Protein AF-A0A7V5WPI2-F1 (afdb_monomer_lite)

Foldseek 3Di:
DLVCLQVVPLDQPVDQQPSFDDDNVVSNVVSVVVVVLVVLVVVCVVPVVSLVVNLVVLVVVLVVLVVCLVPDDSCVRHNDDSVSSVVSSVVSVVVSVVSVVVSVVVVD

Structure (mmCIF, N/CA/C/O backbone):
data_AF-A0A7V5WPI2-F1
#
_entry.id   AF-A0A7V5WPI2-F1
#
loop_
_atom_site.group_PDB
_atom_site.id
_atom_site.type_symbol
_atom_site.label_atom_id
_atom_site.label_alt_id
_atom_site.label_comp_id
_atom_site.label_asym_id
_atom_site.label_entity_id
_atom_site.label_seq_id
_atom_site.pdbx_PDB_ins_code
_atom_site.Cartn_x
_atom_site.Cartn_y
_atom_site.Cartn_z
_atom_site.occupancy
_atom_site.B_iso_or_equiv
_atom_site.auth_seq_id
_atom_site.auth_comp_id
_atom_site.auth_asym_id
_atom_site.auth_atom_id
_atom_site.pdbx_PDB_model_num
ATOM 1 N N . MET A 1 1 ? -8.268 -8.010 -6.551 1.00 64.00 1 MET A N 1
ATOM 2 C CA . MET A 1 1 ? -6.802 -7.829 -6.637 1.00 64.00 1 MET A CA 1
ATOM 3 C C . MET A 1 1 ? -6.050 -9.156 -6.540 1.00 64.0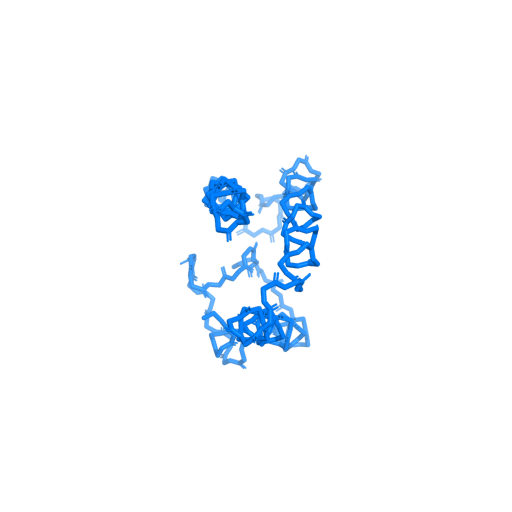0 1 MET A C 1
ATOM 5 O O . MET A 1 1 ? -5.468 -9.548 -7.536 1.00 64.00 1 MET A O 1
ATOM 9 N N . SER A 1 2 ? -6.109 -9.905 -5.426 1.00 74.38 2 SER A N 1
ATOM 10 C CA . SER A 1 2 ? -5.369 -11.184 -5.284 1.00 74.38 2 SER A CA 1
ATOM 11 C C . SER A 1 2 ? -5.648 -12.196 -6.413 1.00 74.38 2 SER A C 1
ATOM 13 O O . SER A 1 2 ? -4.723 -12.624 -7.099 1.00 74.38 2 SER A O 1
ATOM 15 N N . PHE A 1 3 ? -6.924 -12.489 -6.696 1.00 75.75 3 PHE A N 1
ATOM 16 C CA . PHE A 1 3 ? -7.305 -13.413 -7.775 1.00 75.75 3 PHE A CA 1
ATOM 17 C C . PHE A 1 3 ? -6.821 -12.962 -9.164 1.00 75.75 3 PHE A C 1
ATOM 19 O O . PHE A 1 3 ? -6.447 -13.790 -9.983 1.00 75.75 3 PHE A O 1
ATOM 26 N N . VAL A 1 4 ? -6.762 -11.648 -9.405 1.00 74.25 4 VAL A N 1
ATOM 27 C CA . VAL A 1 4 ? -6.316 -11.058 -10.678 1.00 74.25 4 VAL A CA 1
ATOM 28 C C . VAL A 1 4 ? -4.823 -11.331 -10.916 1.00 74.25 4 VAL A C 1
ATOM 30 O O . VAL A 1 4 ? -4.441 -11.691 -12.028 1.00 74.25 4 VAL A O 1
ATOM 33 N N . HIS A 1 5 ? -3.995 -11.242 -9.868 1.00 73.12 5 HIS A N 1
ATOM 34 C CA . HIS A 1 5 ? -2.583 -11.635 -9.923 1.00 73.12 5 HIS A CA 1
ATOM 35 C C . HIS A 1 5 ? -2.405 -13.148 -10.099 1.00 73.12 5 HIS A C 1
ATOM 37 O O . HIS A 1 5 ? -1.560 -13.574 -10.877 1.00 73.12 5 HIS A O 1
ATOM 43 N N . LEU A 1 6 ? -3.232 -13.970 -9.443 1.00 76.44 6 LEU A N 1
ATOM 44 C CA . LEU A 1 6 ? -3.154 -15.430 -9.569 1.00 76.44 6 LEU A CA 1
ATOM 45 C C . LEU A 1 6 ? -3.344 -15.902 -11.022 1.00 76.44 6 LEU A C 1
ATOM 47 O O . LEU A 1 6 ? -2.655 -16.818 -11.471 1.00 76.44 6 LEU A O 1
ATOM 51 N N . ILE A 1 7 ? -4.270 -15.269 -11.747 1.00 79.62 7 ILE A N 1
ATOM 52 C CA . ILE A 1 7 ? -4.581 -15.597 -13.146 1.00 79.62 7 ILE A CA 1
ATOM 53 C C . ILE A 1 7 ? -3.741 -14.804 -14.164 1.00 79.62 7 ILE A C 1
ATOM 55 O O . ILE A 1 7 ? -3.880 -15.028 -15.363 1.00 79.62 7 ILE A O 1
ATOM 59 N N . GLY A 1 8 ? -2.883 -13.879 -13.714 1.00 68.88 8 GLY A N 1
ATOM 60 C CA . GLY A 1 8 ? -2.008 -13.077 -14.579 1.00 68.88 8 GLY A CA 1
ATOM 61 C C . GLY A 1 8 ? -2.724 -12.025 -15.435 1.00 68.88 8 GLY A C 1
ATOM 62 O O . GLY A 1 8 ? -2.222 -11.647 -16.493 1.00 68.88 8 GLY A O 1
ATOM 63 N N . PHE A 1 9 ? -3.901 -11.546 -15.020 1.00 73.94 9 PHE A N 1
ATOM 64 C CA . PHE A 1 9 ? -4.695 -10.592 -15.803 1.00 73.94 9 PHE A CA 1
ATOM 65 C C . PHE A 1 9 ? -4.251 -9.139 -15.552 1.00 73.94 9 PHE A C 1
ATOM 67 O O . PHE A 1 9 ? -4.730 -8.472 -14.639 1.00 73.94 9 PHE A O 1
ATOM 74 N N . LYS A 1 10 ? -3.316 -8.635 -16.368 1.00 69.56 10 LYS A N 1
ATOM 75 C CA . LYS A 1 10 ? -2.586 -7.365 -16.159 1.00 69.56 10 LYS A CA 1
ATOM 76 C C . LYS A 1 10 ? -3.348 -6.108 -16.603 1.00 69.56 10 LYS A C 1
ATOM 78 O O . LYS A 1 10 ? -2.847 -5.310 -17.392 1.00 69.56 10 LYS A O 1
ATOM 83 N N . VAL A 1 11 ? -4.560 -5.910 -16.088 1.00 68.62 11 VAL A N 1
ATOM 84 C CA . VAL A 1 11 ? -5.324 -4.671 -16.319 1.00 68.62 11 VAL A CA 1
ATOM 85 C C . VAL A 1 11 ? -4.923 -3.604 -15.292 1.00 68.62 11 VAL A C 1
ATOM 87 O O . VAL A 1 11 ? -4.968 -3.881 -14.088 1.00 68.62 11 VAL A O 1
ATOM 90 N N . PRO A 1 12 ? -4.551 -2.380 -15.724 1.00 63.66 12 PRO A N 1
ATOM 91 C CA . PRO A 1 12 ? -4.259 -1.274 -14.814 1.00 63.66 12 PRO A CA 1
ATOM 92 C C . PRO A 1 12 ? -5.378 -1.083 -13.782 1.00 63.66 12 PRO A C 1
ATOM 94 O O . PRO A 1 12 ? -6.545 -1.297 -14.092 1.00 63.66 12 PRO A O 1
ATOM 97 N N . MET A 1 13 ? -5.037 -0.679 -12.556 1.00 64.94 13 MET A N 1
ATOM 98 C CA . MET A 1 13 ? -5.959 -0.515 -11.411 1.00 64.94 13 MET A CA 1
ATOM 99 C C . MET A 1 13 ? -6.528 -1.804 -10.803 1.00 64.94 13 MET A C 1
ATOM 101 O O . MET A 1 13 ? -6.827 -1.797 -9.614 1.00 64.94 13 MET A O 1
ATOM 105 N N . LEU A 1 14 ? -6.663 -2.900 -11.559 1.00 59.53 14 LEU A N 1
ATOM 106 C CA . LEU A 1 14 ? -7.015 -4.232 -11.031 1.00 59.53 14 LEU A CA 1
ATOM 107 C C . LEU A 1 14 ? -5.778 -5.067 -10.664 1.00 59.53 14 LEU A C 1
ATOM 109 O O . LEU A 1 14 ? -5.858 -6.003 -9.862 1.00 59.53 14 LEU A O 1
ATOM 113 N N . TYR A 1 15 ? -4.638 -4.687 -11.234 1.00 60.09 15 TYR A N 1
ATOM 114 C CA . TYR A 1 15 ? -3.307 -5.182 -10.923 1.00 60.09 15 TYR A CA 1
ATOM 115 C C . TYR A 1 15 ? -2.589 -4.193 -10.005 1.00 60.09 15 TYR A C 1
ATOM 117 O O . TYR A 1 15 ? -2.467 -3.012 -10.341 1.00 60.09 15 TYR A O 1
ATOM 125 N N . ILE A 1 16 ? -2.120 -4.657 -8.847 1.00 62.25 16 ILE A N 1
ATOM 126 C CA . ILE A 1 16 ? -1.383 -3.823 -7.896 1.00 62.25 16 ILE A CA 1
ATOM 127 C C . ILE A 1 16 ? -0.019 -3.509 -8.502 1.00 62.25 16 ILE A C 1
ATOM 129 O O . ILE A 1 16 ? 0.814 -4.404 -8.636 1.00 62.25 16 ILE A O 1
ATOM 133 N N . TYR A 1 17 ? 0.190 -2.231 -8.826 1.00 55.06 17 TYR A N 1
ATOM 134 C CA . TYR A 1 17 ? 1.473 -1.567 -9.074 1.00 55.06 17 TYR A CA 1
ATOM 135 C C . TYR A 1 17 ? 2.388 -2.082 -10.196 1.00 55.06 17 TYR A C 1
ATOM 137 O O . TYR A 1 17 ? 3.258 -1.343 -10.638 1.00 55.06 17 TYR A O 1
ATOM 145 N N . PHE A 1 18 ? 2.206 -3.300 -10.697 1.00 59.41 18 PHE A N 1
ATOM 146 C CA . PHE A 1 18 ? 3.051 -3.888 -11.731 1.00 59.41 18 PHE A CA 1
ATOM 147 C C . PHE A 1 18 ? 2.226 -4.444 -12.893 1.00 59.41 18 PHE A C 1
ATOM 149 O O . PHE A 1 18 ? 2.271 -5.631 -13.189 1.00 59.41 18 PHE A O 1
ATOM 156 N N . ASN A 1 19 ? 1.484 -3.585 -13.601 1.00 59.31 19 ASN A N 1
ATOM 157 C CA . ASN A 1 19 ? 1.035 -3.924 -14.965 1.00 59.31 19 ASN A CA 1
ATOM 158 C C . ASN A 1 19 ? 2.205 -3.930 -15.982 1.00 59.31 19 ASN A C 1
ATOM 160 O O . ASN A 1 19 ? 1.996 -4.177 -17.164 1.00 59.31 19 ASN A O 1
ATOM 164 N N . VAL A 1 20 ? 3.425 -3.665 -15.508 1.00 65.81 20 VAL A N 1
ATOM 165 C CA . VAL A 1 20 ? 4.727 -3.890 -16.155 1.00 65.81 20 VAL A CA 1
ATOM 166 C C . VAL A 1 20 ? 4.977 -5.413 -16.288 1.00 65.81 20 VAL A C 1
ATOM 168 O O . VAL A 1 20 ? 4.410 -6.190 -15.511 1.00 65.81 20 VAL A O 1
ATOM 171 N N . PRO A 1 21 ? 5.808 -5.903 -17.229 1.00 69.31 21 PRO A N 1
ATOM 172 C CA . PRO A 1 21 ? 6.101 -7.330 -17.342 1.00 69.31 21 PRO A CA 1
ATOM 173 C C . PRO A 1 21 ? 6.718 -7.931 -16.065 1.00 69.31 21 PRO A C 1
ATOM 175 O O . PRO A 1 21 ? 7.908 -7.818 -15.804 1.00 69.31 21 PRO A O 1
ATOM 178 N N . SER A 1 22 ? 5.889 -8.600 -15.269 1.00 73.50 22 SER A N 1
ATOM 179 C CA . SER A 1 22 ? 6.278 -9.483 -14.165 1.00 73.50 22 SER A CA 1
ATOM 180 C C . SER A 1 22 ? 6.322 -10.959 -14.574 1.00 73.50 22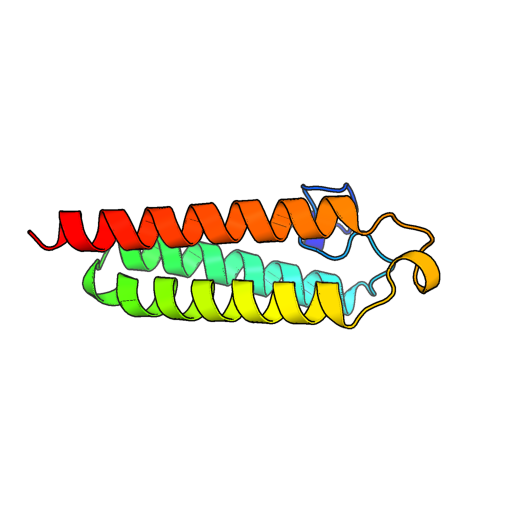 SER A C 1
ATOM 182 O O . SER A 1 22 ? 5.620 -11.390 -15.499 1.00 73.50 22 SER A O 1
ATOM 184 N N . THR A 1 23 ? 7.117 -11.751 -13.850 1.00 81.62 23 THR A N 1
ATOM 185 C CA . THR A 1 23 ? 7.107 -13.215 -13.968 1.00 81.62 23 THR A CA 1
ATOM 186 C C . THR A 1 23 ? 5.926 -13.816 -13.202 1.00 81.62 23 THR A C 1
ATOM 188 O O . THR A 1 23 ? 5.486 -13.278 -12.186 1.00 81.62 23 THR A O 1
ATOM 191 N N . ARG A 1 24 ? 5.456 -14.998 -13.624 1.00 80.12 24 ARG A N 1
ATOM 192 C CA . ARG A 1 24 ? 4.366 -15.722 -12.939 1.00 80.12 24 ARG A CA 1
ATOM 193 C C . ARG A 1 24 ? 4.645 -15.953 -11.447 1.00 80.12 24 ARG A C 1
ATOM 195 O O . ARG A 1 24 ? 3.730 -15.901 -10.633 1.00 80.12 24 ARG A O 1
ATOM 202 N N . TYR A 1 25 ? 5.907 -16.189 -11.095 1.00 81.06 25 TYR A N 1
ATOM 203 C CA . TYR A 1 25 ? 6.346 -16.336 -9.708 1.00 81.06 25 TYR A CA 1
ATOM 204 C C . TYR A 1 25 ? 6.105 -15.058 -8.886 1.00 81.06 25 TYR A C 1
ATOM 206 O O . TYR A 1 25 ? 5.557 -15.121 -7.786 1.00 81.06 25 TYR A O 1
ATOM 214 N N . GLN A 1 26 ? 6.451 -13.889 -9.434 1.00 79.56 26 GLN A N 1
ATOM 215 C CA . GLN A 1 26 ? 6.204 -12.598 -8.781 1.00 79.56 26 GLN A CA 1
ATOM 216 C C . GLN A 1 26 ? 4.706 -12.344 -8.594 1.00 79.56 26 GLN A C 1
ATOM 218 O O . GLN A 1 26 ? 4.278 -11.916 -7.525 1.00 79.56 26 GLN A O 1
ATOM 223 N N . ASP A 1 27 ? 3.902 -12.671 -9.603 1.00 81.56 27 ASP A N 1
ATOM 224 C CA . ASP A 1 27 ? 2.451 -12.502 -9.547 1.00 81.56 27 ASP A CA 1
ATOM 225 C C . ASP A 1 27 ? 1.811 -13.363 -8.448 1.00 81.56 27 ASP A C 1
ATOM 227 O O . ASP A 1 27 ? 0.964 -12.891 -7.688 1.00 81.56 27 ASP A O 1
ATOM 231 N N . GLN A 1 28 ? 2.278 -14.601 -8.279 1.00 81.81 28 GLN A N 1
ATOM 232 C CA . GLN A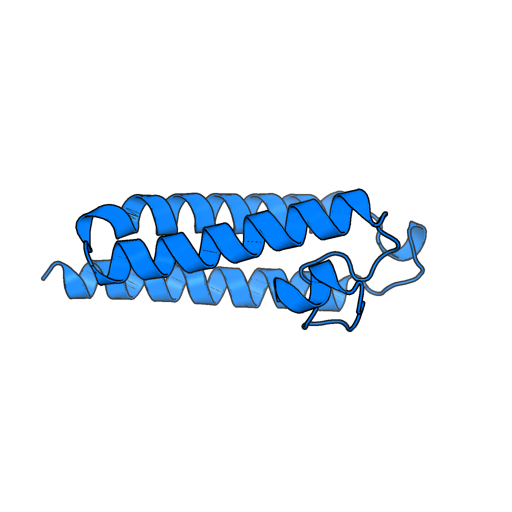 1 28 ? 1.843 -15.463 -7.180 1.00 81.81 28 GLN A CA 1
ATOM 233 C C . GLN A 1 28 ? 2.184 -14.858 -5.815 1.00 81.81 28 GLN A C 1
ATOM 235 O O . GLN A 1 28 ? 1.306 -14.793 -4.954 1.00 81.81 28 GLN A O 1
ATOM 240 N N . ILE A 1 29 ? 3.403 -14.342 -5.625 1.00 83.19 29 ILE A N 1
ATOM 241 C CA . ILE A 1 29 ? 3.787 -13.655 -4.380 1.00 83.19 29 ILE A CA 1
ATOM 242 C C . ILE A 1 29 ? 2.844 -12.481 -4.095 1.00 83.19 29 ILE A C 1
ATOM 244 O O . ILE A 1 29 ? 2.308 -12.384 -2.991 1.00 83.19 29 ILE A O 1
ATOM 248 N N . ILE A 1 30 ? 2.582 -11.623 -5.086 1.00 83.44 30 ILE A N 1
ATOM 249 C CA . ILE A 1 30 ? 1.685 -10.472 -4.909 1.00 83.44 30 ILE A CA 1
ATOM 250 C C . ILE A 1 30 ? 0.267 -10.941 -4.556 1.00 83.44 30 ILE A C 1
ATOM 252 O O . ILE A 1 30 ? -0.381 -10.348 -3.693 1.00 83.44 30 ILE A O 1
ATOM 256 N N . SER A 1 31 ? -0.206 -12.038 -5.156 1.00 82.31 31 SER A N 1
ATOM 257 C CA . SER A 1 31 ? -1.519 -12.609 -4.839 1.00 82.31 31 SER A CA 1
ATOM 258 C C . SER A 1 31 ? -1.625 -13.062 -3.377 1.00 82.31 31 SER A C 1
ATOM 260 O O . SER A 1 31 ? -2.620 -12.741 -2.718 1.00 82.31 31 SER A O 1
ATOM 262 N N . PHE A 1 32 ? -0.594 -13.728 -2.844 1.00 85.44 32 PHE A N 1
ATOM 263 C CA . PHE A 1 32 ? -0.553 -14.177 -1.451 1.00 85.44 32 PHE A CA 1
ATOM 264 C C . PHE A 1 32 ? -0.462 -13.000 -0.483 1.00 85.44 32 PHE A C 1
ATOM 266 O O . PHE A 1 32 ? -1.188 -12.969 0.509 1.00 85.44 32 PHE A O 1
ATOM 273 N N . LEU A 1 33 ? 0.362 -11.997 -0.795 1.00 87.31 33 LEU A N 1
ATOM 274 C CA . LEU A 1 33 ? 0.471 -10.781 0.013 1.00 87.31 33 LEU A CA 1
ATOM 275 C C . LEU A 1 33 ? -0.849 -10.000 0.035 1.00 87.31 33 LEU A C 1
ATOM 277 O O . LEU A 1 33 ? -1.300 -9.587 1.101 1.00 87.31 33 LEU A O 1
ATOM 281 N N . ALA A 1 34 ? -1.514 -9.854 -1.114 1.00 87.06 34 ALA A N 1
ATOM 282 C CA . ALA A 1 34 ? -2.811 -9.188 -1.207 1.00 87.06 34 ALA A CA 1
ATOM 283 C C . ALA A 1 34 ? -3.912 -9.943 -0.442 1.00 87.06 34 ALA A C 1
ATOM 285 O O . ALA A 1 34 ? -4.782 -9.316 0.163 1.00 87.06 34 ALA A O 1
ATOM 286 N N . PHE A 1 35 ? -3.878 -11.279 -0.445 1.00 89.06 35 PHE A N 1
ATOM 287 C CA . PHE A 1 35 ? -4.785 -12.088 0.370 1.00 89.06 35 PHE A CA 1
ATOM 288 C C . PHE A 1 35 ? -4.491 -11.929 1.869 1.00 89.06 35 PHE A C 1
ATOM 290 O O . PHE A 1 35 ? -5.405 -11.668 2.648 1.00 89.06 35 PHE A O 1
ATOM 297 N N . GLY A 1 36 ? -3.219 -11.993 2.274 1.00 90.06 36 GLY A N 1
ATOM 298 C CA . GLY A 1 36 ? -2.802 -11.748 3.657 1.00 90.06 36 GLY A CA 1
ATOM 299 C C . GLY A 1 36 ? -3.224 -10.365 4.164 1.00 90.06 36 GLY A C 1
ATOM 300 O O . GLY A 1 36 ? -3.712 -10.236 5.284 1.00 90.06 36 GLY A O 1
ATOM 301 N N . TRP A 1 37 ? -3.141 -9.344 3.308 1.00 88.88 37 TRP A N 1
ATOM 302 C CA . TRP A 1 37 ? -3.636 -7.999 3.603 1.00 88.88 37 TRP A CA 1
ATOM 303 C C . TRP A 1 37 ? -5.136 -7.990 3.928 1.00 88.88 37 TRP A C 1
ATOM 305 O O . TRP A 1 37 ? -5.545 -7.415 4.935 1.00 88.88 37 TRP A O 1
ATOM 315 N N . ALA A 1 38 ? -5.956 -8.686 3.134 1.00 90.75 38 ALA A N 1
ATOM 316 C CA . ALA A 1 38 ? -7.389 -8.827 3.403 1.00 90.75 38 ALA A CA 1
ATOM 317 C C . ALA A 1 38 ? -7.660 -9.558 4.731 1.00 90.75 38 ALA A C 1
ATOM 319 O O . ALA A 1 38 ? -8.543 -9.157 5.491 1.00 90.75 38 ALA A O 1
ATOM 320 N N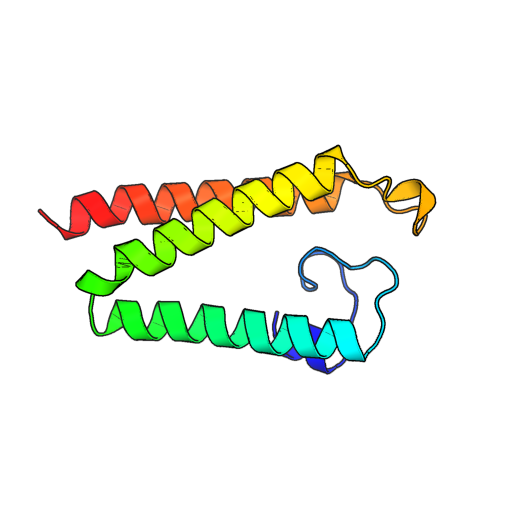 . MET A 1 39 ? -6.860 -10.576 5.056 1.00 94.69 39 MET A N 1
ATOM 321 C CA . MET A 1 39 ? -6.960 -11.278 6.337 1.00 94.69 39 MET A CA 1
ATOM 322 C C . MET A 1 39 ? -6.606 -10.382 7.530 1.00 94.69 39 MET A C 1
ATOM 324 O O . MET A 1 39 ? -7.228 -10.521 8.582 1.00 94.69 39 MET A O 1
ATOM 328 N N . PHE A 1 40 ? -5.684 -9.422 7.388 1.00 91.62 40 PHE A N 1
ATOM 329 C CA . PHE A 1 40 ? -5.439 -8.433 8.443 1.00 91.62 40 PHE A CA 1
ATOM 330 C C . PHE A 1 40 ? -6.640 -7.519 8.685 1.00 91.62 40 PHE A C 1
ATOM 332 O O . PHE A 1 40 ? -6.956 -7.245 9.842 1.00 91.62 40 PHE A O 1
ATOM 339 N N . PHE A 1 41 ? -7.351 -7.091 7.638 1.00 92.00 41 PHE A N 1
ATOM 340 C CA . PHE A 1 41 ? -8.610 -6.357 7.816 1.00 92.00 41 PHE A CA 1
ATOM 341 C C . PHE A 1 41 ? -9.652 -7.185 8.558 1.00 92.00 41 PHE A C 1
ATOM 343 O O . PHE A 1 41 ? -10.282 -6.685 9.490 1.00 92.00 41 PHE A O 1
ATOM 350 N N . LEU A 1 42 ? -9.798 -8.459 8.185 1.00 94.31 42 LEU A N 1
ATOM 351 C CA . LEU A 1 42 ? -10.700 -9.371 8.876 1.00 94.31 42 LEU A CA 1
ATOM 352 C C . LEU A 1 42 ? -10.305 -9.521 10.355 1.00 94.31 42 LEU A C 1
ATOM 354 O O . LEU A 1 42 ? -11.152 -9.374 11.232 1.00 94.31 42 LEU A O 1
ATOM 358 N N . ALA A 1 43 ? -9.022 -9.725 10.657 1.00 94.38 43 ALA A N 1
ATOM 359 C CA . ALA A 1 43 ? -8.531 -9.814 12.032 1.00 94.38 43 ALA A CA 1
ATOM 360 C C . ALA A 1 43 ? -8.823 -8.540 12.848 1.00 94.38 43 ALA A C 1
ATOM 362 O O . ALA A 1 43 ? -9.294 -8.631 13.981 1.00 94.38 43 ALA A O 1
ATOM 363 N N . VAL A 1 44 ? -8.617 -7.353 12.265 1.00 93.31 44 VAL A N 1
ATOM 364 C CA . VAL A 1 44 ? -8.945 -6.068 12.909 1.00 93.31 44 VAL A CA 1
ATOM 365 C C . VAL A 1 44 ? -10.446 -5.935 13.166 1.00 93.31 44 VAL A C 1
ATOM 367 O O . VAL A 1 44 ? -10.826 -5.383 14.196 1.00 93.31 44 VAL A O 1
ATOM 370 N N . SER A 1 45 ? -11.297 -6.474 12.285 1.00 92.00 45 SER A N 1
ATOM 371 C CA . SER A 1 45 ? -12.753 -6.453 12.481 1.00 92.00 45 SER A CA 1
ATOM 372 C C . SER A 1 45 ? -13.207 -7.253 13.710 1.00 92.00 45 SER A C 1
ATOM 374 O O . SER A 1 45 ? -14.181 -6.872 14.353 1.00 92.00 45 SER A O 1
ATOM 376 N N . TYR A 1 46 ? -12.467 -8.302 14.089 1.00 94.38 46 TYR A N 1
ATOM 377 C CA . TYR A 1 46 ? -12.700 -9.065 15.321 1.00 94.38 46 TYR A CA 1
ATOM 378 C C . TYR A 1 46 ? -11.965 -8.495 16.540 1.00 94.38 46 TYR A C 1
ATOM 380 O O . TYR A 1 46 ? -12.418 -8.670 17.670 1.00 94.38 46 TYR A O 1
ATOM 388 N N . ASN A 1 47 ? -10.821 -7.835 16.342 1.00 92.12 47 ASN A N 1
ATOM 389 C CA . ASN A 1 47 ? -10.025 -7.262 17.422 1.00 92.12 47 ASN A CA 1
ATOM 390 C C . ASN A 1 47 ? -9.406 -5.918 17.016 1.00 92.12 47 ASN A C 1
ATOM 392 O O . ASN A 1 47 ? -8.303 -5.849 16.464 1.00 92.12 47 ASN A O 1
ATOM 396 N N . LEU A 1 48 ? -10.081 -4.828 17.391 1.00 89.88 48 LEU A N 1
ATOM 397 C CA . LEU A 1 48 ? -9.646 -3.463 17.084 1.00 89.88 48 LEU A CA 1
ATOM 398 C C . LEU A 1 48 ? -8.269 -3.105 17.665 1.00 89.88 48 LEU A C 1
ATOM 400 O O . LEU A 1 48 ? -7.606 -2.214 17.135 1.00 89.88 48 LEU A O 1
ATOM 404 N N . ASN A 1 49 ? -7.767 -3.809 18.688 1.00 90.50 49 ASN A N 1
ATOM 405 C CA . ASN A 1 49 ? -6.413 -3.566 19.208 1.00 90.50 49 ASN A CA 1
ATOM 406 C C . ASN A 1 49 ? -5.319 -3.863 18.171 1.00 90.50 49 ASN A C 1
ATOM 408 O O . ASN A 1 49 ? -4.199 -3.355 18.287 1.00 90.50 49 ASN A O 1
ATOM 412 N N . MET A 1 50 ? -5.641 -4.646 17.139 1.00 92.25 50 MET A N 1
ATOM 413 C CA . MET A 1 50 ? -4.728 -4.960 16.044 1.00 92.25 50 MET A CA 1
ATOM 414 C C . MET A 1 50 ? -4.612 -3.836 15.005 1.00 92.25 50 MET A C 1
ATOM 416 O O . MET A 1 50 ? -3.702 -3.878 14.178 1.00 92.25 50 MET A O 1
ATOM 420 N N . ILE A 1 51 ? -5.460 -2.797 15.061 1.00 92.62 51 ILE A N 1
ATOM 421 C CA . ILE A 1 51 ? -5.488 -1.720 14.056 1.00 92.62 51 ILE A CA 1
ATOM 422 C C . ILE A 1 51 ? -4.137 -1.015 13.895 1.00 92.62 51 ILE A C 1
ATOM 424 O O . ILE A 1 51 ? -3.780 -0.607 12.796 1.00 92.62 51 ILE A O 1
ATOM 428 N N . LYS A 1 52 ? -3.337 -0.933 14.968 1.00 91.62 52 LYS A N 1
ATOM 429 C CA . LYS A 1 52 ? -1.987 -0.351 14.921 1.00 91.62 52 LYS A CA 1
ATOM 430 C C . LYS A 1 52 ? -1.071 -1.090 13.942 1.00 91.62 52 LYS A C 1
ATOM 432 O O . LYS A 1 52 ? -0.314 -0.444 13.235 1.00 91.62 52 LYS A O 1
ATOM 437 N N . TYR A 1 53 ? -1.168 -2.418 13.856 1.00 92.94 53 TYR A N 1
ATOM 438 C CA . TYR A 1 53 ? -0.339 -3.215 12.950 1.00 92.94 53 TYR A CA 1
ATOM 439 C C . TYR A 1 53 ? -0.747 -2.998 11.494 1.00 92.94 53 TYR A C 1
ATOM 441 O O . TYR A 1 53 ? 0.114 -2.807 10.639 1.00 92.94 53 TYR A O 1
ATOM 449 N N . LEU A 1 54 ? -2.058 -2.945 11.237 1.00 93.00 54 LEU A N 1
ATOM 450 C CA . LEU A 1 54 ? -2.610 -2.633 9.921 1.00 93.00 54 LEU A CA 1
ATOM 451 C C . LEU A 1 54 ? -2.177 -1.234 9.449 1.00 93.00 54 LEU A C 1
ATOM 453 O O . LEU A 1 54 ? -1.725 -1.078 8.317 1.00 93.00 54 LEU A O 1
ATOM 457 N N . LEU A 1 55 ? -2.259 -0.228 10.325 1.00 93.38 55 LEU A N 1
ATOM 458 C CA . LEU A 1 55 ? -1.839 1.142 10.019 1.00 93.38 55 LEU A CA 1
ATOM 459 C C . LEU A 1 55 ? -0.329 1.246 9.775 1.00 93.38 55 LEU A C 1
ATOM 461 O O . LEU A 1 55 ? 0.078 1.872 8.799 1.00 93.38 55 LEU A O 1
ATOM 465 N N . THR A 1 56 ? 0.499 0.603 10.606 1.00 93.56 56 THR A N 1
ATOM 466 C CA . THR A 1 56 ? 1.957 0.581 10.410 1.00 93.56 56 THR A CA 1
ATOM 467 C C . THR A 1 56 ? 2.324 -0.063 9.080 1.00 93.56 56 THR A C 1
ATOM 469 O O . THR A 1 56 ? 3.099 0.506 8.315 1.00 93.56 56 THR A O 1
ATOM 472 N N . ALA A 1 57 ? 1.747 -1.224 8.768 1.00 92.44 57 ALA A N 1
ATOM 473 C CA . ALA A 1 57 ? 2.026 -1.897 7.509 1.00 92.44 57 ALA A CA 1
ATOM 474 C C . ALA A 1 57 ? 1.530 -1.080 6.299 1.00 92.44 57 ALA A C 1
ATOM 476 O O . ALA A 1 57 ? 2.206 -1.038 5.273 1.00 92.44 57 ALA A O 1
ATOM 477 N N . GLY A 1 58 ? 0.413 -0.356 6.438 1.00 91.94 58 GLY A N 1
ATOM 478 C CA . GLY A 1 58 ? -0.111 0.529 5.397 1.00 91.94 58 GLY A CA 1
ATOM 479 C C . GLY A 1 58 ? 0.799 1.731 5.149 1.00 91.94 58 GLY A C 1
ATOM 480 O O . GLY A 1 58 ? 1.076 2.063 4.000 1.00 91.94 58 GLY A O 1
ATOM 481 N N . LEU A 1 59 ? 1.330 2.339 6.214 1.00 94.12 59 LEU A N 1
ATOM 482 C CA . LEU A 1 59 ? 2.303 3.428 6.117 1.00 94.12 59 LEU A CA 1
ATOM 483 C C . LEU A 1 59 ? 3.591 2.970 5.422 1.00 94.12 59 LEU A C 1
ATOM 485 O O . LEU A 1 59 ? 4.059 3.636 4.501 1.00 94.12 59 LEU A O 1
ATOM 489 N N . VAL A 1 60 ? 4.138 1.821 5.830 1.00 94.31 60 VAL A N 1
ATOM 490 C CA . VAL A 1 60 ? 5.335 1.241 5.200 1.00 94.31 60 VAL A CA 1
ATOM 491 C C . VAL A 1 60 ? 5.080 0.950 3.722 1.00 94.31 60 VAL A C 1
ATOM 493 O O . VAL A 1 60 ? 5.926 1.278 2.893 1.00 94.31 60 VAL A O 1
ATOM 496 N N . ALA A 1 61 ? 3.909 0.406 3.374 1.00 91.62 61 ALA A N 1
ATOM 497 C CA . ALA A 1 61 ? 3.532 0.183 1.983 1.00 91.62 61 ALA A CA 1
ATOM 498 C C . ALA A 1 61 ? 3.516 1.498 1.190 1.00 91.62 61 ALA A C 1
ATOM 500 O O . ALA A 1 61 ? 4.163 1.579 0.154 1.00 91.62 61 ALA A O 1
ATOM 501 N N . VAL A 1 62 ? 2.860 2.551 1.688 1.00 93.88 62 VAL A N 1
ATOM 502 C CA . VAL A 1 62 ? 2.831 3.862 1.013 1.00 93.88 62 VAL A CA 1
ATOM 503 C C . VAL A 1 62 ? 4.244 4.411 0.800 1.00 93.88 62 VAL A C 1
ATOM 505 O O . VAL A 1 62 ? 4.566 4.820 -0.312 1.00 93.88 62 VAL A O 1
ATOM 508 N N . LEU A 1 63 ? 5.107 4.376 1.818 1.00 95.00 63 LEU A N 1
ATOM 509 C CA . LEU A 1 63 ? 6.491 4.852 1.703 1.00 95.00 63 LEU A CA 1
ATOM 510 C C . LEU A 1 63 ? 7.301 4.039 0.684 1.00 95.00 63 LEU A C 1
ATOM 512 O O . LEU A 1 63 ? 8.017 4.615 -0.133 1.00 95.00 63 LEU A O 1
ATOM 516 N N . ALA A 1 64 ? 7.156 2.712 0.689 1.00 91.88 64 ALA A N 1
ATOM 517 C CA . ALA A 1 64 ? 7.810 1.839 -0.280 1.00 91.88 64 ALA A CA 1
ATOM 518 C C . ALA A 1 64 ? 7.337 2.127 -1.714 1.00 91.88 64 ALA A C 1
ATOM 520 O O . ALA A 1 64 ? 8.152 2.201 -2.630 1.00 91.88 64 ALA A O 1
ATOM 521 N N . LEU A 1 65 ? 6.034 2.342 -1.903 1.00 90.31 65 LEU A N 1
ATOM 522 C CA . LEU A 1 65 ? 5.424 2.681 -3.188 1.00 90.31 65 LEU A CA 1
ATOM 523 C C . LEU A 1 65 ? 5.864 4.065 -3.698 1.00 90.31 65 LEU A C 1
ATOM 525 O O . LEU A 1 65 ? 6.140 4.218 -4.888 1.00 90.31 65 LEU A O 1
ATOM 529 N N . VAL A 1 66 ? 5.996 5.054 -2.806 1.00 93.81 66 VAL A N 1
ATOM 530 C CA . VAL A 1 66 ? 6.592 6.362 -3.128 1.00 93.81 66 VAL A CA 1
ATOM 531 C C . VAL A 1 66 ? 8.042 6.192 -3.572 1.00 93.81 66 VAL A C 1
ATOM 533 O O . VAL A 1 66 ? 8.409 6.701 -4.626 1.00 93.81 66 VAL A O 1
ATOM 536 N N . ASN A 1 67 ? 8.854 5.446 -2.815 1.00 93.38 67 ASN A N 1
ATOM 537 C CA . ASN A 1 67 ? 10.246 5.189 -3.182 1.00 93.38 67 ASN A CA 1
ATOM 538 C C . ASN A 1 67 ? 10.342 4.522 -4.561 1.00 93.38 67 ASN A C 1
ATOM 540 O O . ASN A 1 67 ? 11.064 5.009 -5.420 1.00 93.38 67 ASN A O 1
ATOM 544 N N . ILE A 1 68 ? 9.540 3.481 -4.806 1.00 89.50 68 ILE A N 1
ATOM 545 C CA . ILE A 1 68 ? 9.443 2.808 -6.108 1.00 89.50 68 ILE A CA 1
ATOM 546 C C . ILE A 1 68 ? 9.109 3.800 -7.228 1.00 89.50 68 ILE A C 1
ATOM 548 O O . ILE A 1 68 ? 9.747 3.758 -8.276 1.00 89.50 68 ILE A O 1
ATOM 552 N N . ASN A 1 69 ? 8.146 4.703 -7.017 1.00 89.56 69 ASN A N 1
ATOM 553 C CA . ASN A 1 69 ? 7.773 5.685 -8.035 1.00 89.56 69 ASN A CA 1
ATOM 554 C C . ASN A 1 69 ? 8.860 6.721 -8.327 1.00 89.56 69 ASN A C 1
ATOM 556 O O . ASN A 1 69 ? 8.886 7.271 -9.426 1.00 89.56 69 ASN A O 1
ATOM 560 N N . LEU A 1 70 ? 9.704 7.021 -7.341 1.00 91.25 70 LEU A N 1
ATOM 561 C CA . LEU A 1 70 ? 10.801 7.974 -7.477 1.00 91.25 70 LEU A CA 1
ATOM 562 C C . LEU A 1 70 ? 12.046 7.336 -8.102 1.00 91.25 70 LEU A C 1
ATOM 564 O O . LEU A 1 70 ? 12.765 8.017 -8.827 1.00 91.25 70 LEU A O 1
ATOM 568 N N . THR A 1 71 ? 12.316 6.058 -7.818 1.00 89.56 71 THR A N 1
ATOM 569 C CA . THR A 1 71 ? 13.561 5.395 -8.234 1.00 89.56 71 THR A CA 1
ATOM 570 C C . THR A 1 71 ? 13.445 4.612 -9.536 1.00 89.56 71 THR A C 1
ATOM 572 O O . THR A 1 71 ? 14.465 4.387 -10.182 1.00 89.56 71 THR A O 1
ATOM 575 N N . ASN A 1 72 ? 12.248 4.155 -9.918 1.00 85.25 72 ASN A N 1
ATOM 576 C CA . ASN A 1 72 ? 12.079 3.317 -11.106 1.00 85.25 72 ASN A CA 1
ATOM 577 C C . ASN A 1 72 ? 11.666 4.122 -12.339 1.00 85.25 72 ASN A C 1
ATOM 579 O O . ASN A 1 72 ? 10.721 4.909 -12.310 1.00 85.25 72 ASN A O 1
ATOM 583 N N . ASP A 1 73 ? 12.319 3.826 -13.462 1.00 83.81 73 ASP A N 1
ATOM 584 C CA . ASP A 1 73 ? 11.925 4.324 -14.776 1.00 83.81 73 ASP A CA 1
ATOM 585 C C . ASP A 1 73 ? 10.953 3.347 -15.456 1.00 83.81 73 ASP A C 1
ATOM 587 O O . ASP A 1 73 ? 11.338 2.414 -16.164 1.00 83.81 73 ASP A O 1
ATOM 591 N N . PHE A 1 74 ? 9.655 3.558 -15.235 1.00 79.12 74 PHE A N 1
ATOM 592 C CA . PHE A 1 74 ? 8.605 2.721 -15.826 1.00 79.12 74 PHE A CA 1
ATOM 593 C C . PHE A 1 74 ? 8.512 2.832 -17.352 1.00 79.12 74 PHE A C 1
ATOM 595 O O . PHE A 1 74 ? 8.048 1.888 -18.001 1.00 79.12 74 PHE A O 1
ATOM 602 N N . ARG A 1 75 ? 8.969 3.949 -17.937 1.00 76.81 75 ARG A N 1
ATOM 603 C CA . ARG A 1 75 ? 9.013 4.098 -19.396 1.00 76.81 75 ARG A CA 1
ATOM 604 C C . ARG A 1 75 ? 10.100 3.208 -19.977 1.00 76.81 75 ARG A C 1
ATOM 606 O O . ARG A 1 75 ? 9.837 2.495 -20.938 1.00 76.81 75 ARG A O 1
ATOM 613 N N . ALA A 1 76 ? 11.270 3.163 -19.342 1.00 78.75 76 ALA A N 1
A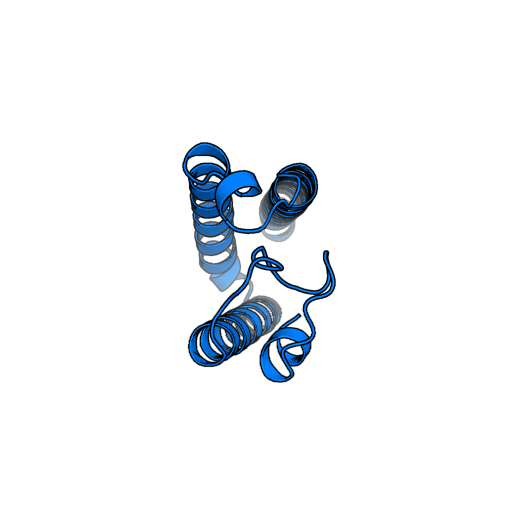TOM 614 C CA . ALA A 1 76 ? 12.343 2.259 -19.749 1.00 78.75 76 ALA A CA 1
ATOM 615 C C . ALA A 1 76 ? 11.971 0.770 -19.604 1.00 78.75 76 ALA A C 1
ATOM 617 O O . ALA A 1 76 ? 12.462 -0.059 -20.364 1.00 78.75 76 ALA A O 1
ATOM 618 N N . MET A 1 77 ? 11.105 0.415 -18.647 1.00 75.94 77 MET A N 1
ATOM 619 C CA . MET A 1 77 ? 10.743 -0.985 -18.381 1.00 75.94 77 MET A CA 1
ATOM 620 C C . MET A 1 77 ? 9.637 -1.541 -19.287 1.00 75.94 77 MET A C 1
ATOM 622 O O . MET A 1 77 ? 9.636 -2.739 -19.568 1.00 75.94 77 MET A O 1
ATOM 626 N N . ALA A 1 78 ? 8.663 -0.722 -19.691 1.00 73.81 78 ALA A N 1
ATOM 627 C CA . ALA A 1 78 ? 7.508 -1.213 -20.451 1.00 73.81 78 ALA A CA 1
ATOM 628 C C . ALA A 1 78 ? 6.800 -0.155 -21.306 1.00 73.81 78 ALA A C 1
ATOM 630 O O . ALA A 1 78 ? 5.669 -0.391 -21.725 1.00 73.81 78 ALA A O 1
ATOM 631 N N . ASP A 1 79 ? 7.419 1.009 -21.523 1.00 80.44 79 ASP A N 1
ATOM 632 C CA . ASP A 1 79 ? 6.799 2.156 -22.199 1.00 80.44 79 ASP A CA 1
ATOM 633 C C . ASP A 1 79 ? 5.447 2.568 -21.575 1.00 80.44 79 ASP A C 1
ATOM 635 O O . ASP A 1 79 ? 4.496 2.976 -22.241 1.00 80.44 79 ASP A O 1
ATOM 639 N N . VAL A 1 80 ? 5.333 2.434 -20.247 1.00 77.62 80 VAL A N 1
ATOM 640 C CA . VAL A 1 80 ? 4.115 2.776 -19.502 1.00 77.62 80 VAL A CA 1
ATOM 641 C C . VAL A 1 80 ? 4.302 4.121 -18.805 1.00 77.62 80 VAL A C 1
ATOM 643 O O . VAL A 1 80 ? 5.332 4.395 -18.186 1.00 77.62 80 VAL A O 1
ATOM 646 N N . SER A 1 81 ? 3.277 4.973 -18.873 1.00 83.19 81 SER A N 1
ATOM 647 C CA . SER A 1 81 ? 3.231 6.216 -18.097 1.00 83.19 81 SER A CA 1
ATOM 648 C C . SER A 1 81 ? 3.311 5.922 -16.598 1.00 83.19 81 SER A C 1
ATOM 650 O O . SER A 1 81 ? 2.652 5.009 -16.111 1.00 83.19 81 SER A O 1
ATOM 652 N N . SER A 1 82 ? 4.055 6.728 -15.839 1.00 85.00 82 SER A N 1
ATOM 653 C CA . SER A 1 82 ? 4.144 6.581 -14.380 1.00 85.00 82 SER A CA 1
ATOM 654 C C . SER A 1 82 ? 2.889 7.060 -13.638 1.00 85.00 82 SER A C 1
ATOM 656 O O . SER A 1 82 ? 2.705 6.774 -12.454 1.00 85.00 82 SER A O 1
ATOM 658 N N . TRP A 1 83 ? 2.003 7.782 -14.329 1.00 86.06 83 TRP A N 1
ATOM 659 C CA . TRP A 1 83 ? 0.820 8.410 -13.741 1.00 86.06 83 TRP A CA 1
ATOM 660 C C . TRP A 1 83 ? -0.145 7.439 -13.031 1.00 86.06 83 TRP A C 1
ATOM 662 O O . TRP A 1 83 ? -0.564 7.745 -11.913 1.00 86.06 83 TRP A O 1
ATOM 672 N N . PRO A 1 84 ? -0.481 6.254 -13.585 1.00 84.25 84 PRO A N 1
ATOM 673 C CA . PRO A 1 84 ? -1.355 5.299 -12.906 1.00 84.25 84 PRO A CA 1
ATOM 674 C C . PRO A 1 84 ? -0.771 4.786 -11.585 1.00 84.25 84 PRO A C 1
ATOM 676 O O . PRO A 1 84 ? -1.528 4.539 -10.649 1.00 84.25 84 PRO A O 1
ATOM 679 N N . PHE A 1 85 ? 0.557 4.651 -11.481 1.00 85.50 85 PHE A N 1
ATOM 680 C CA . PHE A 1 85 ? 1.210 4.217 -10.243 1.00 85.50 85 PHE A CA 1
ATOM 681 C C . PHE A 1 85 ? 1.100 5.291 -9.168 1.00 85.50 85 PHE A C 1
ATOM 683 O O . PHE A 1 85 ? 0.696 4.983 -8.052 1.00 85.50 85 PHE A O 1
ATOM 690 N N . TRP A 1 86 ? 1.346 6.556 -9.522 1.00 89.38 86 TRP A N 1
ATOM 691 C CA . TRP A 1 86 ? 1.139 7.690 -8.618 1.00 89.38 86 TRP A CA 1
ATOM 692 C C . TRP A 1 86 ? -0.303 7.796 -8.130 1.00 89.38 86 TRP A C 1
ATOM 694 O O . TRP A 1 86 ? -0.532 7.998 -6.938 1.00 89.38 86 TRP A O 1
ATOM 704 N N . LEU A 1 87 ? -1.278 7.600 -9.021 1.00 90.19 87 LEU A N 1
ATOM 705 C CA . LEU A 1 87 ? -2.686 7.578 -8.637 1.00 90.19 87 LEU A CA 1
ATOM 706 C C . LEU A 1 87 ? -2.966 6.470 -7.609 1.00 90.19 87 LEU A C 1
ATOM 708 O O . LEU A 1 87 ? -3.614 6.731 -6.596 1.00 90.19 87 LEU A O 1
ATOM 712 N N . GLN A 1 88 ? -2.437 5.259 -7.818 1.00 88.12 88 GLN A N 1
ATOM 713 C CA . GLN A 1 88 ? -2.568 4.158 -6.857 1.00 88.12 88 GLN A CA 1
ATOM 714 C C . GLN A 1 88 ? -1.923 4.491 -5.503 1.00 88.12 88 GLN A C 1
ATOM 716 O O . GLN A 1 88 ? -2.534 4.229 -4.465 1.00 88.12 88 GLN A O 1
ATOM 721 N N . THR A 1 89 ? -0.732 5.104 -5.489 1.00 91.75 89 THR A N 1
ATOM 722 C CA . THR A 1 89 ? -0.066 5.537 -4.247 1.00 91.75 89 THR A CA 1
ATOM 723 C C . THR A 1 89 ? -0.908 6.547 -3.486 1.00 91.75 89 THR A C 1
ATOM 725 O O . THR A 1 89 ? -1.087 6.407 -2.280 1.00 91.75 89 THR A O 1
ATOM 728 N N . VAL A 1 90 ? -1.437 7.558 -4.185 1.00 93.38 90 VAL A N 1
ATOM 729 C CA . VAL A 1 90 ? -2.236 8.631 -3.583 1.00 93.38 90 VAL A CA 1
ATOM 730 C C . VAL A 1 90 ? -3.538 8.074 -3.022 1.00 93.38 90 VAL A C 1
ATOM 732 O O . VAL A 1 90 ? -3.884 8.371 -1.882 1.00 93.38 90 VAL A O 1
ATOM 735 N N . VAL A 1 91 ? -4.233 7.213 -3.771 1.00 92.38 91 VAL A N 1
ATOM 736 C CA . VAL A 1 91 ? -5.454 6.550 -3.293 1.00 92.38 91 VAL A CA 1
ATOM 737 C C . VAL A 1 91 ? -5.167 5.715 -2.044 1.00 92.38 91 VAL A C 1
ATOM 739 O O . VAL A 1 91 ? -5.909 5.812 -1.066 1.00 92.38 91 VAL A O 1
ATOM 742 N N . LEU A 1 92 ? -4.074 4.944 -2.029 1.00 91.31 92 LEU A N 1
ATOM 743 C CA . LEU A 1 92 ? -3.692 4.160 -0.854 1.00 91.31 92 LEU A CA 1
ATOM 744 C C . LEU A 1 92 ? -3.322 5.054 0.339 1.00 91.31 92 LEU A C 1
ATOM 746 O O . LEU A 1 92 ? -3.713 4.754 1.465 1.00 91.31 92 LEU A O 1
ATOM 750 N N . ALA A 1 93 ? -2.613 6.159 0.105 1.00 94.31 93 ALA A N 1
ATOM 751 C CA . ALA A 1 93 ? -2.247 7.119 1.143 1.00 94.31 93 ALA A CA 1
ATOM 752 C C . ALA A 1 93 ? -3.482 7.790 1.760 1.00 94.31 93 ALA A C 1
ATOM 754 O O . ALA A 1 93 ? -3.595 7.859 2.984 1.00 94.31 93 ALA A O 1
ATOM 755 N N . ILE A 1 94 ? -4.442 8.213 0.930 1.00 95.56 94 ILE A N 1
ATOM 756 C CA . ILE A 1 94 ? -5.730 8.754 1.382 1.00 95.56 94 ILE A CA 1
ATOM 757 C C . ILE A 1 94 ? -6.482 7.702 2.197 1.00 95.56 94 ILE A C 1
ATOM 759 O O . ILE A 1 94 ? -6.983 8.005 3.278 1.00 95.56 94 ILE A O 1
ATOM 763 N N . TYR A 1 95 ? -6.526 6.457 1.722 1.00 92.12 95 TYR A N 1
ATOM 764 C CA . TYR A 1 95 ? -7.179 5.366 2.438 1.00 92.12 95 TYR A CA 1
ATOM 765 C C . TYR A 1 95 ? -6.520 5.074 3.797 1.00 92.12 95 TYR A C 1
ATOM 767 O O . TYR A 1 95 ? -7.214 4.928 4.803 1.00 92.12 95 TYR A O 1
ATOM 775 N N . ALA A 1 96 ? -5.188 5.058 3.871 1.00 92.31 96 ALA A N 1
ATOM 776 C CA . ALA A 1 96 ? -4.459 4.884 5.125 1.00 92.31 96 ALA A CA 1
ATOM 777 C C . ALA A 1 96 ? -4.702 6.052 6.098 1.00 92.31 96 ALA A C 1
ATOM 779 O O . ALA A 1 96 ? -4.947 5.821 7.283 1.00 92.31 96 ALA A O 1
ATOM 780 N N . ALA A 1 97 ? -4.700 7.295 5.604 1.00 93.88 97 ALA A N 1
ATOM 781 C CA . ALA A 1 97 ? -5.019 8.480 6.401 1.00 93.88 97 ALA A CA 1
ATOM 782 C C . ALA A 1 97 ? -6.465 8.446 6.920 1.00 93.88 97 ALA A C 1
ATOM 784 O O . ALA A 1 97 ? -6.718 8.780 8.078 1.00 93.88 97 ALA A O 1
ATOM 785 N N . TRP A 1 98 ? -7.404 7.979 6.093 1.00 93.94 98 TRP A N 1
ATOM 786 C CA . TRP A 1 98 ? -8.793 7.760 6.480 1.00 93.94 98 TRP A CA 1
ATOM 787 C C . TRP A 1 98 ? -8.889 6.744 7.623 1.00 93.94 98 TRP A C 1
ATOM 789 O O . TRP A 1 98 ? -9.435 7.054 8.681 1.00 93.94 98 TRP A O 1
ATOM 799 N N . LEU A 1 99 ? -8.296 5.557 7.469 1.00 91.44 99 LEU A N 1
ATOM 800 C CA . LEU A 1 99 ? -8.278 4.539 8.525 1.00 91.44 99 LEU A CA 1
ATOM 801 C C . LEU A 1 99 ? -7.630 5.053 9.814 1.00 91.44 99 LEU A C 1
ATOM 803 O O . LEU A 1 99 ? -8.148 4.801 10.901 1.00 91.44 99 LEU A O 1
ATOM 807 N N . LEU A 1 100 ? -6.531 5.801 9.704 1.00 92.50 100 LEU A N 1
ATOM 808 C CA . LEU A 1 100 ? -5.860 6.413 10.845 1.00 92.50 100 LEU A CA 1
ATOM 809 C C . LEU A 1 100 ? -6.801 7.379 11.577 1.00 92.50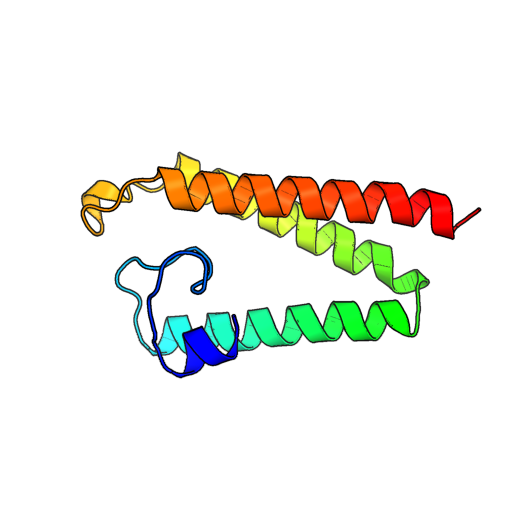 100 LEU A C 1
ATOM 811 O O . LEU A 1 100 ? -6.989 7.249 12.787 1.00 92.50 100 LEU A O 1
ATOM 815 N N . PHE A 1 101 ? -7.449 8.293 10.853 1.00 92.88 101 PHE A N 1
ATOM 816 C CA . PHE A 1 101 ? -8.399 9.249 11.420 1.00 92.88 101 PHE A CA 1
ATOM 817 C C . PHE A 1 101 ? -9.552 8.553 12.156 1.00 92.88 101 PHE A C 1
ATOM 819 O O . PHE A 1 101 ? -9.855 8.882 13.306 1.00 92.88 101 PHE A O 1
ATOM 826 N N . PHE A 1 102 ? -10.166 7.544 11.534 1.00 89.88 102 PHE A N 1
ATOM 827 C CA . PHE A 1 102 ? -11.262 6.799 12.156 1.00 89.88 102 PHE A CA 1
ATOM 828 C C . PHE A 1 102 ? -10.798 5.900 13.306 1.00 89.88 102 PHE A C 1
ATOM 830 O O . PHE A 1 102 ? -11.554 5.716 14.258 1.00 89.88 102 PHE A O 1
ATOM 837 N N . SER A 1 103 ? -9.550 5.423 13.299 1.00 88.50 103 SER A N 1
ATOM 838 C CA . SER A 1 103 ? -8.992 4.663 14.426 1.00 88.50 103 SER A CA 1
ATOM 839 C C . SER A 1 103 ? -8.927 5.483 15.716 1.00 88.50 103 SER A C 1
ATOM 841 O O . SER A 1 103 ? -9.100 4.933 16.803 1.00 88.50 103 SER A O 1
ATOM 843 N N . PHE A 1 104 ? -8.729 6.801 15.607 1.00 86.56 104 PHE A N 1
ATOM 844 C CA . PHE A 1 104 ? -8.768 7.700 16.757 1.00 86.56 104 PHE A CA 1
ATOM 845 C C . PHE A 1 104 ? -10.195 7.946 17.247 1.00 86.56 104 PHE A C 1
ATOM 847 O O . PHE A 1 104 ? -10.406 8.059 18.452 1.00 86.56 104 PHE A O 1
ATOM 854 N N . LYS A 1 105 ? -11.179 7.991 16.338 1.00 81.69 105 LYS A N 1
ATOM 855 C CA . LYS A 1 105 ? -12.593 8.118 16.718 1.00 81.69 105 LYS A CA 1
ATOM 856 C C . LYS A 1 105 ? -13.145 6.852 17.362 1.00 81.69 105 LYS A C 1
ATOM 858 O O . LYS A 1 105 ? -13.922 6.967 18.291 1.00 81.69 105 LYS A O 1
ATOM 863 N N . ALA A 1 106 ? -12.730 5.674 16.901 1.00 76.25 106 ALA A N 1
ATOM 864 C CA . ALA A 1 106 ? -13.200 4.390 17.424 1.00 76.25 106 ALA A CA 1
ATOM 865 C C . ALA A 1 106 ? -12.649 4.042 18.821 1.00 76.25 106 ALA A C 1
ATOM 867 O O . ALA A 1 106 ? -13.144 3.122 19.462 1.00 76.25 106 ALA A O 1
ATOM 868 N N . LYS A 1 107 ? -11.598 4.739 19.277 1.00 61.75 107 LYS A N 1
ATOM 869 C CA . LYS A 1 107 ? -11.019 4.592 20.623 1.00 61.75 107 LYS A CA 1
ATOM 870 C C . LYS A 1 107 ? -11.591 5.579 21.653 1.00 61.75 107 LYS A C 1
ATOM 872 O O . LYS A 1 107 ? -11.184 5.509 22.810 1.00 61.75 107 LYS A O 1
ATOM 877 N N . ARG A 1 108 ? -12.453 6.511 21.233 1.00 48.69 108 ARG A N 1
ATOM 878 C CA . ARG A 1 108 ? -13.247 7.380 22.114 1.00 48.69 108 ARG A CA 1
ATOM 879 C C . ARG A 1 108 ? -14.617 6.764 22.330 1.00 48.69 108 ARG A C 1
ATOM 881 O O . ARG A 1 108 ? -15.124 6.936 23.455 1.00 48.69 108 ARG A O 1
#

Secondary structure (DSSP, 8-state):
-HHHHHTT---BTTBSS--S---HHHHHHHHHHHHHHHHHHHHHHH-GGGHHHHHHHHHHHHHHHHHHHHH--HHHHHS--SHHHHHHHHHHHHHHHHHHHHHHHTT-

pLDDT: mean 83.7, std 10.86, range [48.69, 95.56]

Sequence (108 aa):
MSFVHLIGFKVPMLYIYFNVPSTRYQDQIISFLAFGWAMFFLAVSYNLNMIKYLLTAGLVAVLALVNINLTNDFRAMADVSSWPFWLQTVVLAIYAAWLLFFSFKAKR

Radius of gyration: 15.2 Å; chains: 1; bounding box: 27×26×44 Å